Protein AF-A0A1Y4RDR9-F1 (afdb_monomer_lite)

Secondary structure (DSSP, 8-state):
---SSSSHHHHHHHHHHHHHHHHHHHHHHHHHHHHHTTSPPPPTT----TT-TTSSS---

pLDDT: mean 74.99, std 19.45, range [37.53, 96.19]

Structure (mmCIF, N/CA/C/O backbone):
data_AF-A0A1Y4RDR9-F1
#
_entry.id   AF-A0A1Y4RDR9-F1
#
loop_
_atom_site.group_PDB
_atom_site.id
_atom_site.type_symbol
_atom_site.label_atom_id
_atom_site.label_alt_id
_atom_site.label_comp_id
_atom_site.label_asym_id
_atom_site.label_entity_id
_atom_site.label_seq_id
_atom_site.pdbx_PDB_ins_code
_atom_site.Cartn_x
_atom_site.Cartn_y
_atom_site.Cartn_z
_atom_site.occupancy
_atom_site.B_iso_or_equiv
_atom_site.auth_seq_id
_atom_site.auth_comp_id
_atom_site.auth_asym_id
_atom_site.auth_atom_id
_atom_site.pdbx_PDB_model_num
ATOM 1 N N . MET A 1 1 ? -1.989 1.486 -17.656 1.00 62.84 1 MET A N 1
ATOM 2 C CA . MET A 1 1 ? -1.276 1.938 -16.444 1.00 62.84 1 MET A CA 1
ATOM 3 C C . MET A 1 1 ? -0.021 2.672 -16.871 1.00 62.84 1 MET A C 1
ATOM 5 O O . MET A 1 1 ? 0.679 2.166 -17.742 1.00 62.84 1 MET A O 1
ATOM 9 N N . SER A 1 2 ? 0.222 3.866 -16.328 1.00 72.62 2 SER A N 1
ATOM 10 C CA . SER A 1 2 ? 1.484 4.580 -16.552 1.00 72.62 2 SER A CA 1
ATOM 11 C C . SER A 1 2 ? 2.624 3.784 -15.914 1.00 72.62 2 SER A C 1
ATOM 13 O O . SER A 1 2 ? 2.460 3.289 -14.800 1.00 72.62 2 SER A O 1
ATOM 15 N N . LYS A 1 3 ? 3.746 3.611 -16.618 1.00 80.81 3 LYS A N 1
ATOM 16 C CA . LYS A 1 3 ? 4.927 2.947 -16.053 1.00 80.81 3 LYS A CA 1
ATOM 17 C C . LYS A 1 3 ? 5.658 3.963 -15.182 1.00 80.81 3 LYS A C 1
ATOM 19 O O . LYS A 1 3 ? 6.043 5.016 -15.677 1.00 80.81 3 LYS A O 1
ATOM 24 N N . VAL A 1 4 ? 5.833 3.642 -13.905 1.00 89.62 4 VAL A N 1
A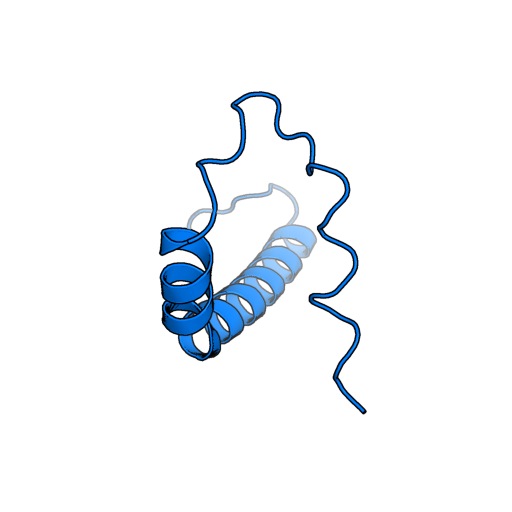TOM 25 C CA . VAL A 1 4 ? 6.563 4.492 -12.950 1.00 89.62 4 VAL A CA 1
ATOM 26 C C . VAL A 1 4 ? 8.071 4.346 -13.158 1.00 89.62 4 VAL A C 1
ATOM 28 O O . VAL A 1 4 ? 8.821 5.301 -12.990 1.00 89.62 4 VAL A O 1
ATOM 31 N N . TYR A 1 5 ? 8.507 3.159 -13.581 1.00 93.19 5 TYR A N 1
ATOM 32 C CA . TYR A 1 5 ? 9.907 2.852 -13.852 1.00 93.19 5 TYR A CA 1
ATOM 33 C C . TYR A 1 5 ? 10.116 2.393 -15.295 1.00 93.19 5 TYR A C 1
ATOM 35 O O . TYR A 1 5 ? 9.249 1.756 -15.895 1.00 93.19 5 TYR A O 1
ATOM 43 N N . GLU A 1 6 ? 11.302 2.642 -15.843 1.00 92.62 6 GLU A N 1
ATOM 44 C CA . GLU A 1 6 ? 11.676 2.139 -17.171 1.00 92.62 6 GLU A CA 1
ATOM 45 C C . GLU A 1 6 ? 11.808 0.610 -17.173 1.00 92.62 6 GLU A C 1
ATOM 47 O O . GLU A 1 6 ? 11.337 -0.070 -18.086 1.00 92.62 6 GLU A O 1
ATOM 52 N N . ASN A 1 7 ? 12.393 0.047 -16.109 1.00 93.31 7 ASN A N 1
ATOM 53 C CA . ASN A 1 7 ? 12.567 -1.394 -15.987 1.00 93.31 7 ASN A CA 1
ATOM 54 C C . ASN A 1 7 ? 11.253 -2.070 -15.538 1.00 93.31 7 ASN A C 1
ATOM 56 O O . ASN A 1 7 ? 10.734 -1.778 -14.451 1.00 93.31 7 ASN A O 1
ATOM 60 N N . PRO A 1 8 ? 10.722 -3.032 -16.316 1.00 91.50 8 PRO A N 1
ATOM 61 C CA . PRO A 1 8 ? 9.462 -3.704 -16.001 1.00 91.50 8 PRO A CA 1
ATOM 62 C C . PRO A 1 8 ? 9.497 -4.482 -14.678 1.00 91.50 8 PRO A C 1
ATOM 64 O O . PRO A 1 8 ? 8.474 -4.569 -13.998 1.00 91.50 8 PRO A O 1
ATOM 67 N N . LYS A 1 9 ? 10.664 -4.991 -14.258 1.00 93.50 9 LYS A N 1
ATOM 68 C CA . LYS A 1 9 ? 10.821 -5.717 -12.987 1.00 93.50 9 LYS A CA 1
ATOM 69 C C . LYS A 1 9 ? 10.464 -4.845 -11.780 1.00 93.50 9 LYS A C 1
ATOM 71 O O . LYS A 1 9 ? 9.880 -5.350 -10.821 1.00 93.50 9 LYS A O 1
ATOM 76 N N . TYR A 1 10 ? 10.801 -3.556 -11.824 1.00 95.00 10 TYR A N 1
ATOM 77 C CA . TYR A 1 10 ? 10.519 -2.637 -10.721 1.00 95.00 10 TYR A CA 1
ATOM 78 C C . TYR A 1 10 ? 9.059 -2.206 -10.686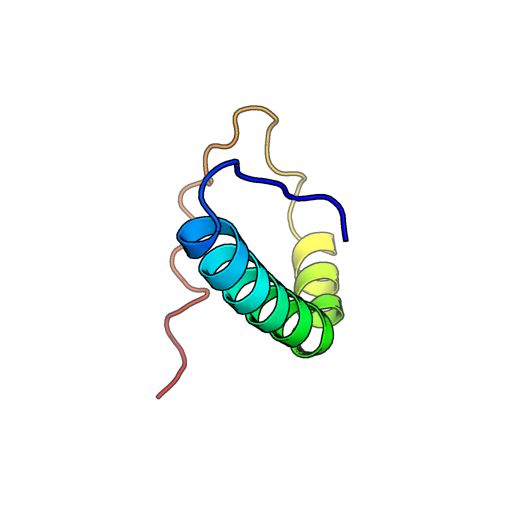 1.00 95.00 10 TYR A C 1
ATOM 80 O O . TYR A 1 10 ? 8.510 -2.126 -9.596 1.00 95.00 10 TYR A O 1
ATOM 88 N N . ASN A 1 11 ? 8.396 -2.041 -11.835 1.00 93.06 11 ASN A N 1
ATOM 89 C CA . ASN A 1 11 ? 6.946 -1.812 -11.854 1.00 93.06 11 ASN A CA 1
ATOM 90 C C . ASN A 1 11 ? 6.193 -2.998 -11.241 1.00 93.06 11 ASN A C 1
ATOM 92 O O . ASN A 1 11 ? 5.371 -2.803 -10.361 1.00 93.06 11 ASN A O 1
ATOM 96 N N . ALA A 1 12 ? 6.570 -4.234 -11.585 1.00 93.38 12 ALA A N 1
ATOM 97 C CA . ALA A 1 12 ? 5.940 -5.412 -10.989 1.00 93.38 12 ALA A CA 1
ATOM 98 C C . ALA A 1 12 ? 6.148 -5.494 -9.464 1.00 93.38 12 ALA A C 1
ATOM 100 O O . ALA A 1 12 ? 5.286 -5.987 -8.741 1.00 93.38 12 ALA A O 1
ATOM 101 N N . ALA A 1 13 ? 7.303 -5.055 -8.956 1.00 94.88 13 ALA A N 1
ATOM 102 C CA . ALA A 1 13 ? 7.544 -4.971 -7.515 1.00 94.88 13 ALA A CA 1
ATOM 103 C C . ALA A 1 13 ? 6.766 -3.820 -6.862 1.00 94.88 13 ALA A C 1
ATOM 105 O O . ALA A 1 13 ? 6.243 -3.991 -5.762 1.00 94.88 13 ALA A O 1
ATOM 106 N N . PHE A 1 14 ? 6.672 -2.684 -7.549 1.00 94.00 14 PHE A N 1
ATOM 107 C CA . PHE A 1 14 ? 5.914 -1.518 -7.122 1.00 94.00 14 PHE A CA 1
ATOM 108 C C . PHE A 1 14 ? 4.424 -1.838 -7.003 1.00 94.00 14 PHE A C 1
ATOM 110 O O . PHE A 1 14 ? 3.859 -1.616 -5.938 1.00 94.00 14 PHE A O 1
ATOM 117 N N . ASP A 1 15 ? 3.826 -2.463 -8.018 1.00 94.06 15 ASP A N 1
ATOM 118 C CA . ASP A 1 15 ? 2.417 -2.870 -8.010 1.00 94.06 15 ASP A CA 1
ATOM 119 C C . ASP A 1 15 ? 2.115 -3.771 -6.802 1.00 94.06 15 ASP A C 1
ATOM 121 O O . ASP A 1 15 ? 1.202 -3.500 -6.025 1.00 94.06 15 ASP A O 1
ATOM 125 N N . ARG A 1 16 ? 2.972 -4.773 -6.545 1.00 95.25 16 ARG A N 1
ATOM 126 C CA . ARG A 1 16 ? 2.843 -5.641 -5.360 1.00 95.25 16 ARG A CA 1
ATOM 127 C C . ARG A 1 16 ? 2.940 -4.872 -4.043 1.00 95.25 16 ARG A C 1
ATOM 129 O O . ARG A 1 16 ? 2.260 -5.223 -3.083 1.00 95.25 16 ARG A O 1
ATOM 136 N N . CYS A 1 17 ? 3.803 -3.861 -3.968 1.00 95.94 17 CYS A N 1
ATOM 137 C CA . CYS A 1 17 ? 3.948 -3.034 -2.772 1.00 95.94 17 CYS A CA 1
ATOM 138 C C . CYS A 1 17 ? 2.702 -2.170 -2.544 1.00 95.94 17 CYS A C 1
ATOM 140 O O . CYS A 1 17 ? 2.172 -2.126 -1.434 1.00 95.94 17 CYS A O 1
ATOM 142 N N . ILE A 1 18 ? 2.201 -1.534 -3.605 1.00 95.25 18 ILE A N 1
ATOM 143 C CA . ILE A 1 18 ? 0.994 -0.708 -3.571 1.00 95.25 18 ILE A CA 1
ATOM 144 C C . ILE A 1 18 ? -0.216 -1.539 -3.151 1.00 95.25 18 ILE A C 1
ATOM 146 O O . ILE A 1 18 ? -0.974 -1.094 -2.292 1.00 95.25 18 ILE A O 1
ATOM 150 N N . ASP A 1 19 ? -0.347 -2.771 -3.643 1.00 96.19 19 ASP A N 1
ATOM 151 C CA . ASP A 1 19 ? -1.416 -3.682 -3.224 1.00 96.19 19 ASP A CA 1
ATOM 152 C C . ASP A 1 19 ? -1.384 -3.975 -1.716 1.00 96.19 19 ASP A C 1
ATOM 154 O O . ASP A 1 19 ? -2.427 -4.025 -1.057 1.00 96.19 19 ASP A O 1
ATOM 158 N N . VAL A 1 20 ? -0.191 -4.173 -1.146 1.00 96.06 20 VAL A N 1
ATOM 159 C CA . VAL A 1 20 ? -0.021 -4.378 0.301 1.00 96.06 20 VAL A CA 1
ATOM 160 C C . VAL A 1 20 ? -0.361 -3.098 1.062 1.00 96.06 20 VAL A C 1
ATOM 162 O O . VAL A 1 20 ? -1.141 -3.153 2.015 1.00 96.06 20 VAL A O 1
ATOM 165 N N . MET A 1 21 ? 0.162 -1.948 0.629 1.00 95.25 21 MET A N 1
ATOM 166 C CA . MET A 1 21 ? -0.137 -0.658 1.256 1.00 95.25 21 MET A CA 1
ATOM 167 C C . MET A 1 21 ? -1.638 -0.350 1.233 1.00 95.25 21 MET A C 1
ATOM 169 O O . MET A 1 21 ? -2.191 0.023 2.264 1.00 95.25 21 MET A O 1
ATOM 173 N N . ALA A 1 22 ? -2.322 -0.588 0.112 1.00 96.00 22 ALA A N 1
ATOM 174 C CA . ALA A 1 22 ? -3.761 -0.378 -0.017 1.00 96.00 22 ALA A CA 1
ATOM 175 C C . ALA A 1 22 ? -4.558 -1.265 0.952 1.00 96.00 22 ALA A C 1
ATOM 177 O O . ALA A 1 22 ? -5.468 -0.784 1.626 1.00 96.00 22 ALA A O 1
ATOM 178 N N . LYS A 1 23 ? -4.187 -2.544 1.099 1.00 95.62 23 LYS A N 1
ATOM 179 C CA . LYS A 1 23 ? -4.823 -3.452 2.073 1.00 95.62 23 LYS A CA 1
ATOM 180 C C . LYS A 1 23 ? -4.630 -2.977 3.511 1.00 95.62 23 LYS A C 1
ATOM 182 O O . LYS A 1 23 ? -5.567 -3.042 4.306 1.00 95.62 23 LYS A O 1
ATOM 187 N N . LEU A 1 24 ? -3.434 -2.495 3.847 1.00 94.62 24 LEU A N 1
ATOM 188 C CA . LEU A 1 24 ? -3.149 -1.946 5.172 1.00 94.62 24 LEU A CA 1
ATOM 189 C C . LEU A 1 24 ? -3.949 -0.662 5.428 1.00 94.62 24 LEU A C 1
ATOM 191 O O . LEU A 1 24 ? -4.548 -0.532 6.493 1.00 94.62 24 LEU A O 1
ATOM 195 N N . MET A 1 25 ? -4.027 0.239 4.447 1.00 92.81 25 MET A N 1
ATOM 196 C CA . MET A 1 25 ? -4.830 1.463 4.534 1.00 92.81 25 MET A CA 1
ATOM 197 C C . MET A 1 25 ? -6.322 1.161 4.690 1.00 92.81 25 MET A C 1
ATOM 199 O O . MET A 1 25 ? -6.979 1.776 5.520 1.00 92.81 25 MET A O 1
ATOM 203 N N . LEU A 1 26 ? -6.862 0.184 3.963 1.00 93.00 26 LEU A N 1
ATOM 204 C CA . LEU A 1 26 ? -8.268 -0.203 4.104 1.00 93.00 26 LEU A CA 1
ATOM 205 C C . LEU A 1 26 ? -8.565 -0.818 5.476 1.00 93.00 26 LEU A C 1
ATOM 207 O O . LEU A 1 26 ? -9.601 -0.535 6.070 1.00 93.00 26 LEU A O 1
ATOM 211 N N . LYS A 1 27 ? -7.658 -1.652 5.995 1.00 94.00 27 LYS A N 1
ATOM 212 C CA . LYS A 1 27 ? -7.869 -2.357 7.266 1.00 94.00 27 LYS A CA 1
ATOM 213 C C . LYS A 1 27 ? -7.642 -1.472 8.494 1.00 94.00 27 LYS A C 1
ATOM 215 O O . LYS A 1 27 ? -8.328 -1.634 9.501 1.00 94.00 27 LYS A O 1
ATOM 220 N N . TYR A 1 28 ? -6.669 -0.568 8.428 1.00 93.38 28 TYR A N 1
ATOM 221 C CA . TYR A 1 28 ? -6.195 0.191 9.587 1.00 93.38 28 TYR A CA 1
ATOM 222 C C . TYR A 1 28 ? -6.284 1.708 9.415 1.00 93.38 28 TYR A C 1
ATOM 224 O O . TYR A 1 28 ? -5.978 2.423 10.362 1.00 93.38 28 TYR A O 1
ATOM 232 N N . GLY A 1 29 ? -6.708 2.215 8.254 1.00 89.75 29 GLY A N 1
ATOM 233 C CA . GLY A 1 29 ? -6.712 3.646 7.939 1.00 89.75 29 GLY A CA 1
ATOM 234 C C . GLY A 1 29 ? -7.427 4.480 8.993 1.00 89.75 29 GLY A C 1
ATOM 235 O O . GLY A 1 29 ? -6.805 5.351 9.589 1.00 89.75 29 GLY A O 1
ATOM 236 N N . ASN A 1 30 ? -8.680 4.146 9.310 1.00 87.44 30 ASN A N 1
ATOM 237 C CA . ASN A 1 30 ? -9.451 4.874 10.324 1.00 87.44 30 ASN A CA 1
ATOM 238 C C . ASN A 1 30 ? -8.786 4.819 11.705 1.00 87.44 30 ASN A C 1
ATOM 240 O O . ASN A 1 30 ? -8.613 5.853 12.330 1.00 87.44 30 ASN A O 1
ATOM 244 N N . GLN A 1 31 ? -8.289 3.651 12.126 1.00 87.56 31 GLN A N 1
ATOM 245 C CA . GLN A 1 31 ? -7.589 3.508 13.409 1.00 87.56 31 GLN A CA 1
ATOM 246 C C . GLN A 1 31 ? -6.316 4.360 13.478 1.00 87.56 31 GLN A C 1
ATOM 248 O O . GLN A 1 31 ? -5.940 4.837 14.546 1.00 87.56 31 GLN A O 1
ATOM 253 N N . VAL A 1 32 ? -5.605 4.516 12.358 1.00 84.06 32 VAL A N 1
ATOM 254 C CA . VAL A 1 32 ? -4.424 5.383 12.278 1.00 84.06 32 VAL A CA 1
ATOM 255 C C . VAL A 1 32 ? -4.832 6.854 12.326 1.00 84.06 32 VAL A C 1
ATOM 257 O O . VAL A 1 32 ? -4.162 7.630 13.005 1.00 84.06 32 VAL A O 1
ATOM 260 N N . LEU A 1 33 ? -5.914 7.238 11.643 1.00 82.75 33 LEU A N 1
ATOM 261 C CA . LEU A 1 33 ? -6.426 8.611 11.646 1.00 82.75 33 LEU A CA 1
ATOM 262 C C . LEU A 1 33 ? -6.935 9.019 13.033 1.00 82.75 33 LEU A C 1
ATOM 264 O O . LEU A 1 33 ? -6.470 10.020 13.564 1.00 82.75 33 LEU A O 1
ATOM 268 N N . GLU A 1 34 ? -7.760 8.191 13.671 1.00 82.31 34 GLU A N 1
ATOM 269 C CA . GLU A 1 34 ? -8.260 8.396 15.039 1.00 82.31 34 GLU A CA 1
ATOM 270 C C . GLU A 1 34 ? -7.111 8.533 16.053 1.00 82.31 34 GLU A C 1
ATOM 272 O O . GLU A 1 34 ? -7.145 9.382 16.941 1.00 82.31 34 GLU A O 1
ATOM 277 N N . LYS A 1 35 ? -6.038 7.742 15.902 1.00 78.50 35 LYS A N 1
ATOM 278 C CA . LYS A 1 35 ? -4.832 7.870 16.740 1.00 78.50 35 LYS A CA 1
ATOM 279 C C . LYS A 1 35 ? -4.043 9.148 16.452 1.00 78.50 35 LYS A C 1
ATOM 281 O O . LYS A 1 35 ? -3.403 9.666 17.362 1.00 78.50 35 LYS A O 1
ATOM 286 N N . ARG A 1 36 ? -4.059 9.650 15.213 1.00 70.56 36 ARG A N 1
ATOM 287 C CA . ARG A 1 36 ? -3.372 10.891 14.819 1.00 70.56 36 ARG A CA 1
ATOM 288 C C . ARG A 1 36 ? -4.127 12.153 15.208 1.00 70.56 36 ARG A C 1
ATOM 290 O O . ARG A 1 36 ? -3.469 13.157 15.426 1.00 70.56 36 ARG A O 1
ATOM 297 N N . GLU A 1 37 ? -5.447 12.121 15.360 1.00 64.88 37 GLU A N 1
ATOM 298 C CA . GLU A 1 37 ? -6.202 13.273 15.882 1.00 6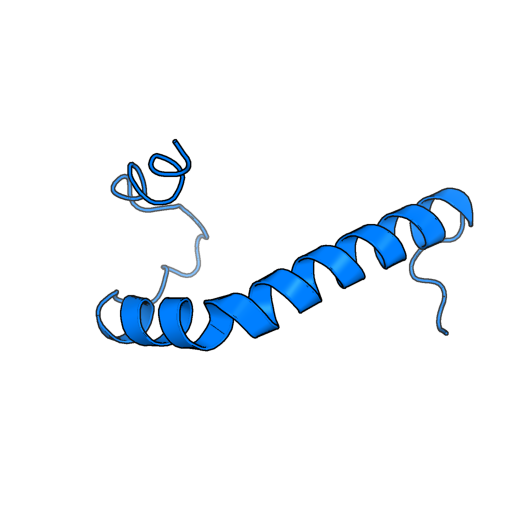4.88 37 GLU A CA 1
ATOM 299 C C . GLU A 1 37 ? -5.770 13.660 17.313 1.00 64.88 37 GLU A C 1
ATOM 301 O O . GLU A 1 37 ? -5.946 14.803 17.726 1.00 64.88 37 GLU A O 1
ATOM 306 N N . GLY A 1 38 ? -5.125 12.740 18.044 1.00 62.31 38 GLY A N 1
ATOM 307 C CA . GLY A 1 38 ? -4.468 13.003 19.329 1.00 62.31 38 GLY A CA 1
ATOM 308 C C . GLY A 1 38 ? -2.960 13.295 19.262 1.00 62.31 38 GLY A C 1
ATOM 309 O O . GLY A 1 38 ? -2.351 13.510 20.311 1.00 62.31 38 GLY A O 1
ATOM 310 N N . ILE A 1 39 ? -2.334 13.284 18.078 1.00 61.44 39 ILE A N 1
ATOM 311 C CA . ILE A 1 39 ? -0.891 13.509 17.889 1.00 61.44 39 ILE A CA 1
ATOM 312 C C . ILE A 1 39 ? -0.701 14.833 17.131 1.00 61.44 39 ILE A C 1
ATOM 314 O O . ILE A 1 39 ? -1.255 14.991 16.043 1.00 61.44 39 ILE A O 1
ATOM 318 N N . PRO A 1 40 ? 0.077 15.798 17.660 1.00 56.78 40 PRO A N 1
ATOM 319 C CA . PRO A 1 40 ? 0.349 17.039 16.941 1.00 56.78 40 PRO A CA 1
ATOM 320 C C . PRO A 1 40 ? 0.980 16.750 15.564 1.00 56.78 40 PRO A C 1
ATOM 322 O O . PRO A 1 40 ? 1.686 15.748 15.422 1.00 56.78 40 PRO A O 1
ATOM 325 N N . PRO A 1 41 ? 0.735 17.595 14.541 1.00 59.06 41 PRO A N 1
ATOM 326 C CA . PRO A 1 41 ? 1.261 17.378 13.197 1.00 59.06 41 PRO A CA 1
ATOM 327 C C . PRO A 1 41 ? 2.765 17.114 13.235 1.00 59.06 41 PRO A C 1
ATOM 329 O O . PRO A 1 41 ? 3.502 17.830 13.911 1.00 59.06 41 PRO A O 1
ATOM 332 N N . LEU A 1 42 ? 3.212 16.088 12.506 1.00 57.34 42 LEU A N 1
ATOM 333 C CA . LEU A 1 42 ? 4.634 15.810 12.328 1.00 57.34 42 LEU A CA 1
ATOM 334 C C . LEU A 1 42 ? 5.305 17.076 11.785 1.00 57.34 42 LEU A C 1
ATOM 336 O O . LEU A 1 42 ? 4.879 17.605 10.756 1.00 57.34 42 LEU A O 1
ATOM 340 N N . SER A 1 43 ? 6.317 17.572 12.498 1.00 56.16 43 SER A N 1
ATOM 341 C CA . SER A 1 43 ? 7.090 18.741 12.083 1.00 56.16 43 SER A CA 1
ATOM 342 C C . SER A 1 43 ? 7.599 18.558 10.645 1.00 56.16 43 SER A C 1
ATOM 344 O O . SER A 1 43 ? 7.957 17.438 10.264 1.00 56.16 43 SER A O 1
ATOM 346 N N . PRO A 1 44 ? 7.658 19.635 9.839 1.00 55.47 44 PRO A N 1
ATOM 347 C CA . PRO A 1 44 ? 7.998 19.575 8.413 1.00 55.47 44 PRO A CA 1
ATOM 348 C C . PRO A 1 44 ? 9.371 18.952 8.099 1.00 55.47 44 PRO A C 1
ATOM 350 O O . PRO A 1 44 ? 9.615 18.582 6.955 1.00 55.47 44 PRO A O 1
ATOM 353 N N . ASP A 1 45 ? 10.234 18.766 9.100 1.00 56.50 45 ASP A N 1
ATOM 354 C CA . ASP A 1 45 ? 11.566 18.167 8.963 1.00 56.50 45 ASP A CA 1
ATOM 355 C C . ASP A 1 45 ? 11.593 16.626 9.016 1.00 56.50 45 ASP A C 1
ATOM 357 O O . ASP A 1 45 ? 12.667 16.028 9.002 1.00 56.50 45 ASP A O 1
ATOM 361 N N . GLY A 1 46 ? 10.437 15.950 9.078 1.00 52.78 46 GLY A N 1
ATOM 362 C CA . GLY A 1 46 ? 10.353 14.490 8.903 1.00 52.78 46 GLY A CA 1
ATOM 363 C C . GLY A 1 46 ? 11.093 13.656 9.957 1.00 52.78 46 GLY A C 1
ATOM 364 O O . GLY A 1 46 ? 11.293 12.457 9.760 1.00 52.78 46 GLY A O 1
ATOM 365 N N . GLN A 1 47 ? 11.502 14.259 11.074 1.00 47.44 47 GLN A N 1
ATOM 366 C CA . GLN A 1 47 ? 12.163 13.539 12.151 1.00 47.44 47 GLN A CA 1
ATOM 367 C C . GLN A 1 47 ? 11.105 12.904 13.063 1.00 47.44 47 GLN A C 1
ATOM 369 O O . GLN A 1 47 ? 10.300 13.639 13.641 1.00 47.44 47 GLN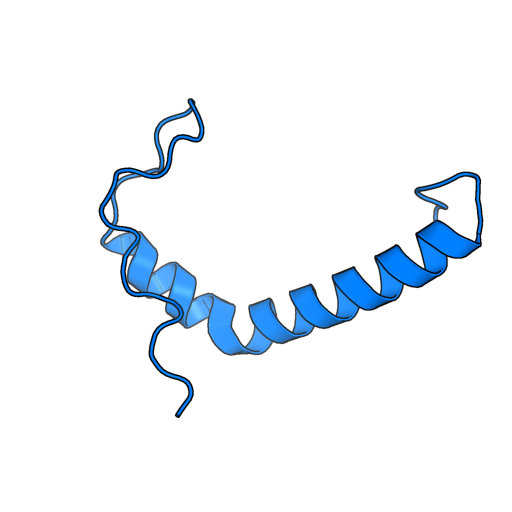 A O 1
ATOM 374 N N . PRO A 1 48 ? 11.084 11.566 13.220 1.00 46.53 48 PRO A N 1
ATOM 375 C CA . PRO A 1 48 ? 10.231 10.940 14.213 1.00 46.53 48 PRO A CA 1
ATOM 376 C C . PRO A 1 48 ? 10.694 11.422 15.587 1.00 46.53 48 PRO A C 1
ATOM 378 O O . PRO A 1 48 ? 11.819 11.152 16.021 1.00 46.53 48 PRO A O 1
ATOM 381 N N . ASP A 1 49 ? 9.833 12.176 16.268 1.00 49.31 49 ASP A N 1
ATOM 382 C CA . ASP A 1 49 ? 9.998 12.443 17.689 1.00 49.31 49 ASP A CA 1
ATOM 383 C C . ASP A 1 49 ? 10.148 11.081 18.380 1.00 49.31 49 ASP A C 1
ATOM 385 O O . ASP A 1 49 ? 9.425 10.133 18.059 1.00 49.31 49 ASP A O 1
ATOM 389 N N . LYS A 1 50 ? 11.132 10.939 19.272 1.00 53.56 50 LYS A N 1
ATOM 390 C CA . LYS A 1 50 ? 11.638 9.657 19.811 1.00 53.56 50 LYS A CA 1
ATOM 391 C C . LYS A 1 50 ? 10.641 8.897 20.716 1.00 53.56 50 LYS A C 1
ATOM 393 O O . LYS A 1 50 ? 11.044 8.220 21.658 1.00 53.56 50 LYS A O 1
ATOM 398 N N . LYS A 1 51 ? 9.338 8.978 20.441 1.00 51.03 51 LYS A N 1
ATOM 399 C CA . LYS A 1 51 ? 8.246 8.227 21.071 1.00 51.03 51 LYS A CA 1
ATOM 400 C C . LYS A 1 51 ? 7.510 7.283 20.107 1.00 51.03 51 LYS A C 1
ATOM 402 O O . LYS A 1 51 ? 6.435 6.807 20.444 1.00 51.03 51 LYS A O 1
ATOM 407 N N . GLU A 1 52 ? 8.083 6.939 18.951 1.00 51.25 52 GLU A N 1
ATOM 408 C CA . GLU A 1 52 ? 7.567 5.850 18.091 1.00 51.25 52 GLU A CA 1
ATOM 409 C C . GLU A 1 52 ? 8.001 4.437 18.543 1.00 51.25 52 GLU A C 1
ATOM 411 O O . GLU A 1 52 ? 7.801 3.444 17.840 1.00 51.25 52 GLU A O 1
ATOM 416 N N . ALA A 1 53 ? 8.557 4.304 19.751 1.00 48.00 53 ALA A N 1
ATOM 417 C CA . ALA A 1 53 ? 8.811 3.010 20.376 1.00 48.00 53 ALA A CA 1
ATOM 418 C C . ALA A 1 53 ? 7.491 2.390 20.874 1.00 48.00 53 ALA A C 1
ATOM 420 O O . ALA A 1 53 ? 7.174 2.452 22.058 1.00 48.00 53 ALA A O 1
ATOM 421 N N . GLY A 1 54 ? 6.693 1.807 19.976 1.00 50.03 54 GLY A N 1
ATOM 422 C CA . GLY A 1 54 ? 5.539 1.019 20.422 1.00 50.03 54 GLY A CA 1
ATOM 423 C C . GLY A 1 54 ? 4.555 0.506 19.377 1.00 50.03 54 GLY A C 1
ATOM 424 O O . GLY A 1 54 ? 3.701 -0.297 19.735 1.00 50.03 54 GLY A O 1
ATOM 425 N N . ILE A 1 55 ? 4.631 0.912 18.105 1.00 55.56 55 ILE A N 1
ATOM 426 C CA . ILE A 1 55 ? 3.544 0.582 17.158 1.00 55.56 55 ILE A CA 1
ATOM 427 C C . ILE A 1 55 ? 3.680 -0.836 16.563 1.00 55.56 55 ILE A C 1
ATOM 429 O O . ILE A 1 55 ? 2.674 -1.460 16.243 1.00 55.56 55 ILE A O 1
ATOM 433 N N . PHE A 1 56 ? 4.892 -1.398 16.487 1.00 52.31 56 PHE A N 1
ATOM 434 C CA . PHE A 1 56 ? 5.136 -2.728 15.894 1.00 52.31 56 PHE A CA 1
ATOM 435 C C . PHE A 1 56 ? 5.381 -3.861 16.910 1.00 52.31 56 PHE A C 1
ATOM 437 O O . PHE A 1 56 ? 5.689 -4.979 16.514 1.00 52.31 56 PHE A O 1
ATOM 444 N N . GLY A 1 57 ? 5.230 -3.606 18.214 1.00 49.31 57 GLY A N 1
ATOM 445 C CA . GLY A 1 57 ? 5.554 -4.571 19.278 1.00 49.31 57 GLY A CA 1
ATOM 446 C C . GLY A 1 57 ? 4.450 -5.563 19.664 1.00 49.31 57 GLY A C 1
ATOM 447 O O . GLY A 1 57 ? 4.623 -6.283 20.640 1.00 49.31 57 GLY A O 1
ATOM 448 N N . GLN A 1 58 ? 3.313 -5.598 18.967 1.00 48.31 58 GLN A N 1
ATOM 449 C CA . GLN A 1 58 ? 2.221 -6.535 19.264 1.00 48.31 58 GLN A CA 1
ATOM 450 C C . GLN A 1 58 ? 1.647 -7.138 17.977 1.00 48.31 58 GLN A C 1
ATOM 452 O O . GLN A 1 58 ? 0.563 -6.794 17.515 1.00 48.31 58 GLN A O 1
ATOM 457 N N . ALA A 1 59 ? 2.397 -8.072 17.408 1.00 45.84 59 ALA A N 1
ATOM 458 C CA . ALA A 1 59 ? 1.833 -9.241 16.751 1.00 45.84 59 ALA A CA 1
ATOM 459 C C . ALA A 1 59 ? 2.570 -10.433 17.376 1.00 45.84 59 ALA A C 1
ATOM 461 O O . ALA A 1 59 ? 3.788 -10.523 17.243 1.00 45.84 59 ALA A O 1
ATOM 462 N N . ALA A 1 60 ? 1.835 -11.195 18.189 1.00 37.53 60 ALA A N 1
ATOM 463 C CA . ALA A 1 60 ? 2.322 -12.282 19.038 1.00 37.53 60 ALA A CA 1
ATOM 464 C C . ALA A 1 60 ? 2.956 -13.437 18.251 1.00 37.53 60 ALA A C 1
ATOM 466 O O . ALA A 1 60 ? 2.521 -13.668 17.098 1.00 37.53 60 ALA A O 1
#

Radius of gyration: 15.95 Å; chains: 1; bounding box: 22×32×38 Å

Foldseek 3Di:
DDQPDPDVVVSVVVVVVVVVVVVCCVVCVVVVVVVCVPPPPDPPVPDPDPPPPPDPPDDD

Sequence (60 aa):
MSKVYENPKYNAAFDRCIDVMAKLMLKYGNQVLEKREGIPPLSPDGQPDKKEAGIFGQAA

=== Feature glossary ===
The record interleaves many kinds of information about one protein. Here is each kind framed as the question it answers.

Q: What does the local fold look like, residue by residue?
A: A 3Di character summarizes, for each residue, the relative orientation of the Cα frame of its nearest spatial neighbor. Because it encodes fold topology rather than chemistry, 3Di alignments detect remote structural similarity that sequence alignment misses.

Q: Which residues are in helices, strands, or loops?
A: Secondary structure is the local, repeating backbone conformation. DSSP classifies it into eight states by reading the hydrogen-bond network: three helix types (H, G, I), two β types (E, B), two non-regular types (T, S), and unstructured coil (-).

Q: How big and how compact is the whole molecule?
A: Three whole-structure scalars: the radius of gyration (RMS distance of Cα from centroid, in Å), the count of Cα–Cα contacts (pairs closer than 8 Å and separated by more than four residues in sequence — i.e. tertiary, not local, contacts), and the bounding-box dimensions. Together they distinguish compact globular folds from extended fibres or disordered chains.

Q: How confident is the AlphaFold model at each residue?
A: For AlphaFold models, the B-factor field carries pLDDT — the model's own estimate of local accuracy on a 0–100 scale. Regions with pLDDT<50 should be treated as essentially unmodeled; they often correspond to intrinsically disordered segments.

Q: What family and function is it annotated with?
A: Functional annotations link the protein to curated databases. InterPro entries identify conserved domains and families by matching the sequence against member-database signatures (Pfam, PROSITE, CDD, …). Gene Ontology (GO) terms describe molecular function, biological process, and cellular component in a controlled vocabulary. CATH places the structure in a hierarchical fold classification (Class/Architecture/Topology/Homologous-superfamily). The organism is the source species.

Q: What known structures does this most resemble?
A: Nearest PDB neighbors are the top structural matches found by Foldseek when searching this structure against the entire Protein Data Bank. Each hit reports a TM-score (0 to 1; >0.5 almost always implies the same fold) and an E-value. These are *structural* homologs — they may share no detectable sequence similarity.

Q: Which residues are buried vs exposed?
A: Solvent-accessible surface area (SASA) is the area in Å² traced out by the centre of a 1.4 Å probe sphere (a water molecule) rolled over the protein's van der Waals surface (Shrake–Rupley / Lee–Richards construction). Buried residues have near-zero SASA; fully exposed residues can exceed 200 Å². The total SASA scales roughly with the number of surface residues.

Q: What are the backbone torsion angles?
A: φ (phi) and ψ (psi) are the two rotatable backbone dihedrals per residue: φ is the C(i-1)–N–Cα–C torsion, ψ is the N–Cα–C–N(i+1) torsion, both in degrees on (−180°, 180°]. α-helical residues cluster near (−60°, −45°); β-strand residues near (−120°, +130°). A Ramachandran plot is simply a scatter of (φ, ψ) for every residue.

Q: Are the domains correctly placed relative to each other?
A: Predicted aligned error is AlphaFold's pairwise confidence. Unlike pLDDT (per-residue), PAE is per-residue-pair and captures whether two parts of the structure are correctly placed relative to each other. Units are ångströms of expected positional error.

Q: What if only a Cα trace is available?
A: P-SEA three-state annotation labels each residue as helix, strand, or coil based purely on the geometry of the Cα trace. It serves as a fallback when the full backbone (and thus DSSP) is unavailable.

Q: What is the amino-acid chain?
A: This is the polypeptide sequence — one letter per residue, N-terminus first. Length ranges from a few dozen residues for small domains to over a thousand for large multi-domain proteins.

Q: What do the rendered images show?
A: The six renders are o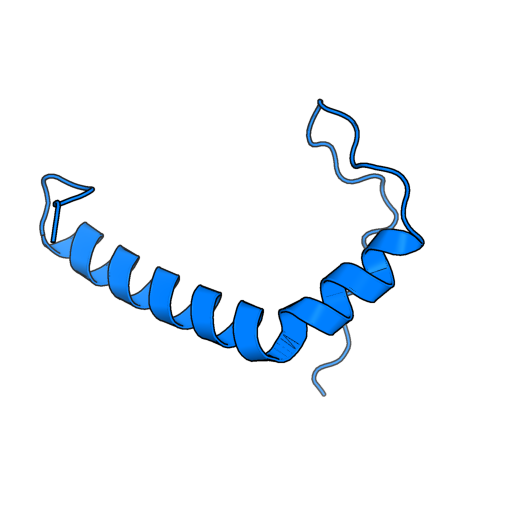rthographic views along the three Cartesian axes in both directions. Representation (cartoon, sticks, or surface) and color scheme (sequence-rainbow or by-chain) vary across proteins so the training set covers all the common visualization conventions.

Q: What do the diagnostic plots show?
A: Plot images: a contact map (which residues are close in 3D, as an N×N binary image), a Ramachandran scatter (backbone torsion angles, revealing secondary-structure composition at a glance), and — for AlphaFold structures — a PAE heatmap (pairwise prediction confidence).

Q: How mobile is each atom in the crystal?
A: B-factor (Debye–Waller factor) reflects atomic displacement in the cryst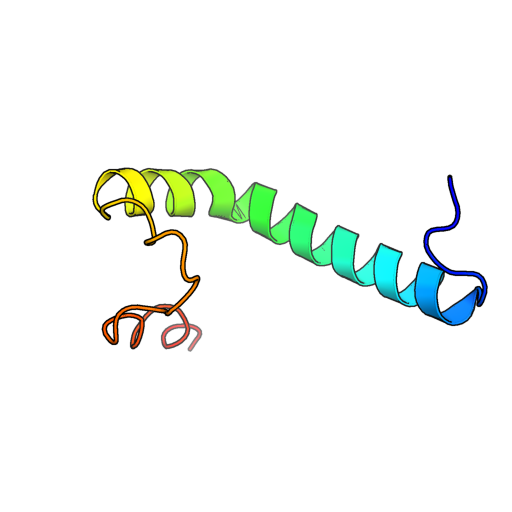al lattice. It is an experimental observable (units Å²), not a prediction; low values mean the atom is pinned down, high values mean it moves or is heterogeneous across the crystal.

Q: Where is each backbone atom in 3D?
A: The mmCIF table is the protein's shape written out atom by atom. For each backbone N, Cα, C, and carbonyl O, it records an (x, y, z) coordinate triple in Å plus the residue type, chain letter, and residue number.